Protein AF-A0A962V5D2-F1 (afdb_monomer_lite)

Radius of gyration: 26.98 Å; chains: 1; bounding box: 45×47×71 Å

Structure (mmCIF, N/CA/C/O backbone):
data_AF-A0A962V5D2-F1
#
_entry.id   AF-A0A962V5D2-F1
#
loop_
_atom_site.group_PDB
_atom_site.id
_atom_site.type_symbol
_atom_site.label_atom_id
_atom_site.label_alt_id
_atom_site.label_comp_id
_atom_site.label_asym_id
_atom_site.label_entity_id
_atom_site.label_seq_id
_atom_site.pdbx_PDB_ins_code
_atom_site.Cartn_x
_atom_site.Cartn_y
_atom_site.Cartn_z
_atom_site.occupancy
_atom_site.B_iso_or_equiv
_atom_site.auth_seq_id
_atom_site.auth_comp_id
_atom_site.auth_asym_id
_atom_site.auth_atom_id
_atom_site.pdbx_PDB_model_num
ATOM 1 N N . MET A 1 1 ? 23.577 29.435 -55.035 1.00 54.72 1 MET A N 1
ATOM 2 C CA . MET A 1 1 ? 22.956 28.672 -53.926 1.00 54.72 1 MET A CA 1
ATOM 3 C C . MET A 1 1 ? 23.989 28.462 -52.828 1.00 54.72 1 MET A C 1
ATOM 5 O O . MET A 1 1 ? 24.949 27.739 -53.039 1.00 54.72 1 MET A O 1
ATOM 9 N N . ASN A 1 2 ? 23.848 29.139 -51.686 1.00 60.50 2 ASN A N 1
ATOM 10 C CA . ASN A 1 2 ? 24.814 29.078 -50.579 1.00 60.50 2 ASN A CA 1
ATOM 11 C C . ASN A 1 2 ? 24.452 27.935 -49.606 1.00 60.50 2 ASN A C 1
ATOM 13 O O . ASN A 1 2 ? 24.159 28.149 -48.427 1.00 60.50 2 ASN A O 1
ATOM 17 N N . SER A 1 3 ? 24.374 26.716 -50.148 1.00 74.75 3 SER A N 1
ATOM 18 C CA . SER A 1 3 ? 23.859 25.522 -49.464 1.00 74.75 3 SER A CA 1
ATOM 19 C C . SER A 1 3 ? 24.715 25.130 -48.259 1.00 74.75 3 SER A C 1
ATOM 21 O O . SER A 1 3 ? 24.181 24.693 -47.246 1.00 74.75 3 SER A O 1
ATOM 23 N N . THR A 1 4 ? 26.025 25.378 -48.318 1.00 80.50 4 THR A N 1
ATOM 24 C CA . THR A 1 4 ? 26.978 25.065 -47.244 1.00 80.50 4 THR A CA 1
ATOM 25 C C . THR A 1 4 ? 26.684 25.840 -45.959 1.00 80.50 4 THR A C 1
ATOM 27 O O . THR A 1 4 ? 26.680 25.255 -44.879 1.00 80.50 4 THR A O 1
ATOM 30 N N . ARG A 1 5 ? 26.352 27.138 -46.058 1.00 85.56 5 ARG A N 1
ATOM 31 C CA . ARG A 1 5 ? 25.973 27.957 -44.890 1.00 85.56 5 ARG A CA 1
ATOM 32 C C . ARG A 1 5 ? 24.653 27.495 -44.278 1.00 85.56 5 ARG A C 1
ATOM 34 O O . ARG A 1 5 ? 24.532 27.419 -43.060 1.00 85.56 5 ARG A O 1
ATOM 41 N N . ARG A 1 6 ? 23.680 27.146 -45.124 1.00 85.38 6 ARG A N 1
ATOM 42 C CA . ARG A 1 6 ? 22.377 26.631 -44.687 1.00 85.38 6 ARG A CA 1
ATOM 43 C C . ARG A 1 6 ? 22.516 25.288 -43.966 1.00 85.38 6 ARG A C 1
ATOM 45 O O . ARG A 1 6 ? 21.928 25.118 -42.905 1.00 85.38 6 ARG A O 1
ATOM 52 N N . ILE A 1 7 ? 23.332 24.379 -44.498 1.00 84.06 7 ILE A N 1
ATOM 53 C CA . ILE A 1 7 ? 23.603 23.068 -43.890 1.00 84.06 7 ILE A CA 1
ATOM 54 C C . ILE A 1 7 ? 24.341 23.229 -42.555 1.00 84.06 7 ILE A C 1
ATOM 56 O O . ILE A 1 7 ? 24.004 22.550 -41.589 1.00 84.06 7 ILE A O 1
ATOM 60 N N . PHE A 1 8 ? 25.314 24.142 -42.473 1.00 85.62 8 PHE A N 1
ATOM 61 C CA . PHE A 1 8 ? 26.027 24.423 -41.226 1.00 85.62 8 PHE A CA 1
ATOM 62 C C . PHE A 1 8 ? 25.085 24.942 -40.133 1.00 85.62 8 PHE A C 1
ATOM 64 O O . PHE A 1 8 ? 25.086 24.408 -39.028 1.00 85.62 8 PHE A O 1
ATOM 71 N N . LEU A 1 9 ? 24.226 25.916 -40.454 1.00 85.06 9 LEU A N 1
ATOM 72 C CA . LEU A 1 9 ? 23.246 26.453 -39.506 1.00 85.06 9 LEU A CA 1
ATOM 73 C C . LEU A 1 9 ? 22.231 25.394 -39.060 1.00 85.06 9 LEU A C 1
ATOM 75 O O . LEU A 1 9 ? 21.934 25.299 -37.874 1.00 85.06 9 LEU A O 1
ATOM 79 N N . GLN A 1 10 ? 21.746 24.552 -39.977 1.00 79.44 10 GLN A N 1
ATOM 80 C CA . GLN A 1 10 ? 20.844 23.449 -39.627 1.00 79.44 10 GLN A CA 1
ATOM 81 C C . GLN A 1 10 ? 21.502 22.454 -38.661 1.00 79.44 10 GLN A C 1
ATOM 83 O O . GLN A 1 10 ? 20.888 22.065 -37.669 1.00 79.44 10 GLN A O 1
ATOM 88 N N . LYS A 1 11 ? 22.762 22.078 -38.910 1.00 77.81 11 LYS A N 1
ATOM 89 C CA . LYS A 1 11 ? 23.513 21.167 -38.034 1.00 77.81 11 LYS A CA 1
ATOM 90 C C . LYS A 1 11 ? 23.851 21.796 -36.680 1.00 77.81 11 LYS A C 1
ATOM 92 O O . LYS A 1 11 ? 23.763 21.110 -35.668 1.00 77.81 11 LYS A O 1
ATOM 97 N N . ALA A 1 12 ? 24.193 23.084 -36.648 1.00 79.69 12 ALA A N 1
ATOM 98 C CA . ALA A 1 12 ? 24.488 23.810 -35.413 1.00 79.69 12 ALA A CA 1
ATOM 99 C C . ALA A 1 12 ? 23.252 23.940 -34.509 1.00 79.69 12 ALA A C 1
ATOM 101 O O . ALA A 1 12 ? 23.357 23.735 -33.303 1.00 79.69 12 ALA A O 1
ATOM 102 N N . VAL A 1 13 ? 22.075 24.210 -35.084 1.00 76.94 13 VAL A N 1
ATOM 103 C CA . VAL A 1 13 ? 20.811 24.279 -34.331 1.00 76.94 13 VAL A CA 1
ATOM 104 C C . VAL A 1 13 ? 20.409 22.904 -33.793 1.00 76.94 13 VAL A C 1
ATOM 106 O O . VAL A 1 13 ? 20.076 22.793 -32.617 1.00 76.94 13 VAL A O 1
ATOM 109 N N . LEU A 1 14 ? 20.494 21.848 -34.611 1.00 66.94 14 LEU A N 1
ATOM 110 C CA . LEU A 1 14 ? 20.189 20.479 -34.173 1.00 66.94 14 LEU A CA 1
ATOM 111 C C . LEU A 1 14 ? 21.146 19.994 -33.071 1.00 66.94 14 LEU A C 1
ATOM 113 O O . LEU A 1 14 ? 20.691 19.467 -32.060 1.00 66.94 14 LEU A O 1
ATOM 117 N N . GLY A 1 15 ? 22.455 20.220 -33.230 1.00 65.50 15 GLY A N 1
ATOM 118 C CA . GLY A 1 15 ? 23.457 19.854 -32.224 1.00 65.50 15 GLY A CA 1
ATOM 119 C C . GLY A 1 15 ? 23.329 20.665 -30.929 1.00 65.50 15 GLY A C 1
ATOM 120 O O . GLY A 1 15 ? 23.399 20.104 -29.835 1.00 65.50 15 GLY A O 1
ATOM 121 N N . GLY A 1 16 ? 23.066 21.972 -31.032 1.00 63.50 16 GLY A N 1
ATOM 122 C CA . GLY A 1 16 ? 22.851 22.845 -29.875 1.00 63.50 16 GLY A CA 1
ATOM 123 C C . GLY A 1 16 ? 21.590 22.488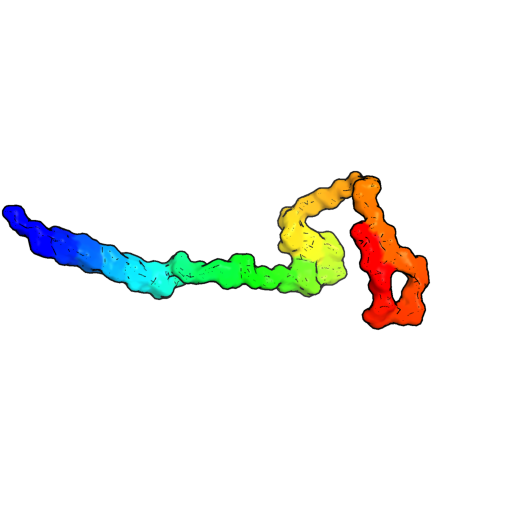 -29.084 1.00 63.50 16 GLY A C 1
ATOM 124 O O . GLY A 1 16 ? 21.633 22.430 -27.85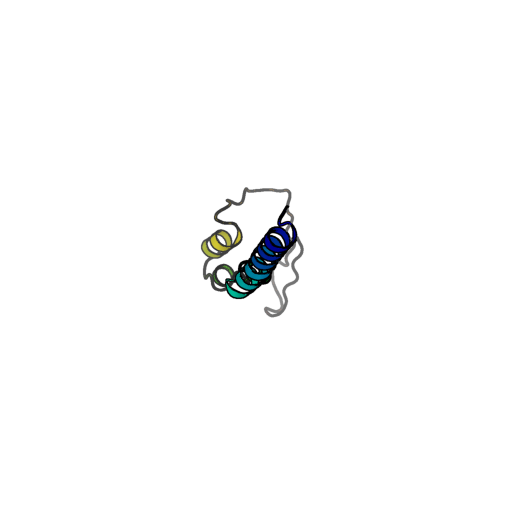7 1.00 63.50 16 GLY A O 1
ATOM 125 N N . ALA A 1 17 ? 20.489 22.166 -29.771 1.00 61.16 17 ALA A N 1
ATOM 126 C CA . ALA A 1 17 ? 19.242 21.752 -29.129 1.00 61.16 17 ALA A CA 1
ATOM 127 C C . ALA A 1 17 ? 19.396 20.441 -28.337 1.00 61.16 17 ALA A C 1
ATOM 129 O O . ALA A 1 17 ? 18.881 20.339 -27.224 1.00 61.16 17 ALA A O 1
ATOM 130 N N . SER A 1 18 ? 20.156 19.467 -28.853 1.00 59.66 18 SER A N 1
ATOM 131 C CA . SER A 1 18 ? 20.416 18.213 -28.128 1.00 59.66 18 SER A CA 1
ATOM 132 C C . SER A 1 18 ? 21.237 18.406 -26.847 1.00 59.66 18 SER A C 1
ATOM 134 O O . SER A 1 18 ? 20.956 17.761 -25.840 1.00 59.66 18 SER A O 1
ATOM 136 N N . VAL A 1 19 ? 22.205 19.329 -26.844 1.00 60.69 19 VAL A N 1
ATOM 137 C CA . VAL A 1 19 ? 23.017 19.634 -25.650 1.00 60.69 19 VAL A CA 1
ATOM 138 C C . VAL A 1 19 ? 22.182 20.352 -24.584 1.00 60.69 19 VAL A C 1
ATOM 140 O O . VAL A 1 19 ? 22.301 20.048 -23.397 1.00 60.69 19 VAL A O 1
ATOM 143 N N . LEU A 1 20 ? 21.281 21.250 -24.993 1.00 60.34 20 LEU A N 1
ATOM 144 C CA . LEU A 1 20 ? 20.369 21.937 -24.074 1.00 60.34 20 LEU A CA 1
ATOM 145 C C . LEU A 1 20 ? 19.316 20.991 -23.477 1.00 60.34 20 LEU A C 1
ATOM 147 O O . LEU A 1 20 ? 19.007 21.111 -22.294 1.00 60.34 20 LEU A O 1
ATOM 151 N N . ALA A 1 21 ? 18.801 20.024 -24.240 1.00 57.94 21 ALA A N 1
ATOM 152 C CA . ALA A 1 21 ? 17.837 19.040 -23.737 1.00 57.94 21 ALA A CA 1
ATOM 153 C C . ALA A 1 21 ? 18.436 18.104 -22.665 1.00 57.94 21 ALA A C 1
ATOM 155 O O . ALA A 1 21 ? 17.748 17.733 -21.713 1.00 57.94 21 ALA A O 1
ATOM 156 N N . LEU A 1 22 ? 19.727 17.772 -22.786 1.00 57.12 22 LEU A N 1
ATOM 157 C CA . LEU A 1 22 ? 20.475 17.015 -21.775 1.00 57.12 22 LEU A CA 1
ATOM 158 C C . LEU A 1 22 ? 20.773 17.856 -20.521 1.00 57.12 22 LEU A C 1
ATOM 160 O O . LEU A 1 22 ? 20.673 17.343 -19.412 1.00 57.12 22 LEU A O 1
ATOM 164 N N . GLY A 1 23 ? 21.111 19.141 -20.676 1.00 58.97 23 GLY A N 1
ATOM 165 C CA . GLY A 1 23 ? 21.461 20.023 -19.551 1.00 58.97 23 GLY A CA 1
ATOM 166 C C . GLY A 1 23 ? 20.271 20.595 -18.771 1.00 58.97 23 GLY A C 1
ATOM 167 O O . GLY A 1 23 ? 20.409 20.921 -17.597 1.00 58.97 23 GLY A O 1
ATOM 168 N N . THR A 1 24 ? 19.100 20.710 -19.403 1.00 60.16 24 THR A N 1
ATOM 169 C CA . THR A 1 24 ? 17.855 21.194 -18.768 1.00 60.16 24 THR A CA 1
ATOM 170 C C . THR A 1 24 ? 17.007 20.073 -18.182 1.00 60.16 24 THR A C 1
ATOM 172 O O . THR A 1 24 ? 15.953 20.338 -17.608 1.00 60.16 24 THR A O 1
ATOM 175 N N . GLY A 1 25 ? 17.445 18.819 -18.314 1.00 55.41 25 GLY A N 1
ATOM 176 C CA . GLY A 1 25 ? 16.725 17.719 -17.704 1.00 55.41 25 GLY A CA 1
ATOM 177 C C . GLY A 1 25 ? 15.426 17.326 -18.408 1.00 55.41 25 GLY A C 1
ATOM 178 O O . GLY A 1 25 ? 14.625 16.595 -17.839 1.00 55.41 25 GLY A O 1
ATOM 179 N N . LEU A 1 26 ? 15.208 17.769 -19.648 1.00 61.66 26 LEU A N 1
ATOM 180 C CA . LEU A 1 26 ? 14.106 17.286 -20.494 1.00 61.66 26 LEU A CA 1
ATOM 181 C C . LEU A 1 26 ? 14.274 15.807 -20.880 1.00 61.66 26 LEU A C 1
ATOM 183 O O . LEU A 1 26 ? 13.307 15.146 -21.241 1.00 61.66 26 LEU A O 1
ATOM 187 N N . LEU A 1 27 ? 15.503 15.292 -20.777 1.00 58.16 27 LEU A N 1
ATOM 188 C CA . LEU A 1 27 ? 15.832 13.869 -20.836 1.00 58.16 27 LEU A CA 1
ATOM 189 C C . LEU A 1 27 ? 16.016 13.256 -19.440 1.00 58.16 27 LEU A C 1
ATOM 191 O O . LEU A 1 27 ? 16.648 12.203 -19.342 1.00 58.16 27 LEU A O 1
ATOM 195 N N . HIS A 1 28 ? 15.505 13.887 -18.367 1.00 59.12 28 HIS A N 1
ATOM 196 C CA . HIS A 1 28 ? 15.384 13.201 -17.082 1.00 59.12 28 HIS A CA 1
ATOM 197 C C . HIS A 1 28 ? 14.539 11.958 -17.317 1.00 59.12 28 HIS A C 1
ATOM 199 O O . HIS A 1 28 ? 13.346 11.994 -17.613 1.00 59.12 28 HIS A O 1
ATOM 205 N N . SER A 1 29 ? 15.281 10.864 -17.284 1.00 58.06 29 SER A N 1
ATOM 206 C CA . SER A 1 29 ? 14.890 9.487 -17.427 1.00 58.06 29 SER A CA 1
ATOM 207 C C . SER A 1 29 ? 13.666 9.202 -16.567 1.00 58.06 29 SER A C 1
ATOM 209 O O . SER A 1 29 ? 13.454 9.815 -15.523 1.00 58.06 29 SER A O 1
ATOM 211 N N . ALA A 1 30 ? 12.903 8.193 -16.972 1.00 57.25 30 ALA A N 1
ATOM 212 C CA . ALA A 1 30 ? 11.766 7.603 -16.265 1.00 57.25 30 ALA A CA 1
ATOM 213 C C . ALA A 1 30 ? 12.007 7.228 -14.776 1.00 57.25 30 ALA A C 1
ATOM 215 O O . ALA A 1 30 ? 11.131 6.661 -14.141 1.00 57.25 30 ALA A O 1
ATOM 216 N N . GLN A 1 31 ? 13.170 7.548 -14.208 1.00 55.12 31 GLN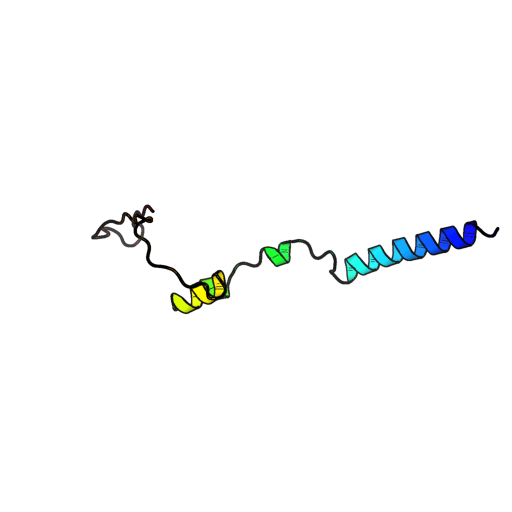 A N 1
ATOM 217 C CA . GLN A 1 31 ? 13.520 7.440 -12.798 1.00 55.12 31 GLN A CA 1
ATOM 218 C C . GLN A 1 31 ? 12.670 8.359 -11.907 1.00 55.12 31 GLN A C 1
ATOM 220 O O . GLN A 1 31 ? 12.335 7.950 -10.805 1.00 55.12 31 GLN A O 1
ATOM 225 N N . VAL A 1 32 ? 12.238 9.534 -12.389 1.00 55.19 32 VAL A N 1
ATOM 226 C CA . VAL A 1 32 ? 11.284 10.392 -11.642 1.00 55.19 32 VAL A CA 1
ATOM 227 C C . VAL A 1 32 ? 9.883 9.762 -11.582 1.00 55.19 32 VAL A C 1
ATOM 229 O O . VAL A 1 32 ? 9.126 10.014 -10.655 1.00 55.19 32 VAL A O 1
ATOM 232 N N . LEU A 1 33 ? 9.540 8.890 -12.536 1.00 56.19 33 LEU A N 1
ATOM 233 C CA . LEU A 1 33 ? 8.275 8.140 -12.528 1.00 56.19 33 LEU A CA 1
ATOM 234 C C . LEU A 1 33 ? 8.328 6.886 -11.640 1.00 56.19 33 LEU A C 1
ATOM 236 O O . LEU A 1 33 ? 7.326 6.189 -11.517 1.00 56.19 33 LEU A O 1
ATOM 240 N N . ALA A 1 34 ? 9.485 6.591 -11.042 1.00 59.78 34 ALA A N 1
ATOM 241 C CA . ALA A 1 34 ? 9.681 5.505 -10.087 1.00 59.78 34 ALA A CA 1
ATOM 242 C C . ALA A 1 34 ? 9.916 6.035 -8.661 1.00 59.78 34 ALA A C 1
ATOM 244 O O . ALA A 1 34 ? 10.513 5.340 -7.840 1.00 59.78 34 ALA A O 1
ATOM 245 N N . GLU A 1 35 ? 9.485 7.267 -8.371 1.00 70.94 35 GLU A N 1
ATOM 246 C CA . GLU A 1 35 ? 9.482 7.787 -7.006 1.00 70.94 35 GLU A CA 1
ATOM 247 C C . GLU A 1 35 ? 8.568 6.900 -6.149 1.00 70.94 35 GLU A C 1
ATOM 249 O O . GLU A 1 35 ? 7.388 6.706 -6.449 1.00 70.94 35 GLU A O 1
ATOM 254 N N . TRP A 1 36 ? 9.142 6.307 -5.104 1.00 77.00 36 TRP A N 1
ATOM 255 C CA . TRP A 1 36 ? 8.390 5.524 -4.133 1.00 77.00 36 TRP A CA 1
ATOM 256 C C . TRP A 1 36 ? 7.355 6.428 -3.459 1.00 77.00 36 TRP A C 1
ATOM 258 O O . TRP A 1 36 ? 7.681 7.549 -3.069 1.00 77.00 36 TRP A O 1
ATOM 268 N N . SER A 1 37 ? 6.122 5.939 -3.278 1.00 82.94 37 SER A N 1
ATOM 269 C CA . SER A 1 37 ? 5.054 6.712 -2.632 1.00 82.94 37 SER A CA 1
ATOM 270 C C . SER A 1 37 ? 5.297 6.809 -1.122 1.00 82.94 37 SER A C 1
ATOM 272 O O . SER A 1 37 ? 4.696 6.110 -0.305 1.00 82.94 37 SER A O 1
ATOM 274 N N . LYS A 1 38 ? 6.261 7.657 -0.752 1.00 88.38 38 LYS A N 1
ATOM 275 C CA . LYS A 1 38 ? 6.709 7.884 0.622 1.00 88.38 38 LYS A CA 1
ATOM 276 C C . LYS A 1 38 ? 5.573 8.403 1.496 1.00 88.38 38 LYS A C 1
ATOM 278 O O . LYS A 1 38 ? 5.403 7.924 2.608 1.00 88.38 38 LYS A O 1
ATOM 283 N N . GLU A 1 39 ? 4.777 9.321 0.959 1.00 88.19 39 GLU A N 1
ATOM 284 C CA . GLU A 1 39 ? 3.611 9.885 1.640 1.00 88.19 39 GLU A CA 1
ATOM 285 C C . GLU A 1 39 ? 2.583 8.805 1.997 1.00 88.19 39 GLU A C 1
ATOM 287 O O . GLU A 1 39 ? 2.093 8.773 3.120 1.00 88.19 39 GLU A O 1
ATOM 292 N N . ALA A 1 40 ? 2.321 7.864 1.087 1.00 89.25 40 ALA A N 1
ATOM 293 C CA . ALA A 1 40 ? 1.433 6.744 1.371 1.00 89.25 40 ALA A CA 1
ATOM 294 C C . ALA A 1 40 ? 2.005 5.767 2.405 1.00 89.25 40 ALA A C 1
ATOM 296 O O . ALA A 1 40 ? 1.261 5.216 3.210 1.00 89.25 40 ALA A O 1
ATOM 297 N N . PHE A 1 41 ? 3.318 5.530 2.371 1.00 91.06 41 PHE A N 1
ATOM 298 C CA . PHE A 1 41 ? 3.983 4.614 3.296 1.00 91.06 41 PHE A CA 1
ATOM 299 C C . PHE A 1 41 ? 4.078 5.171 4.723 1.00 91.06 41 PHE A C 1
ATOM 301 O O . PHE A 1 41 ? 3.974 4.414 5.684 1.00 91.06 41 PHE A O 1
ATOM 308 N N . GLU A 1 42 ? 4.288 6.479 4.864 1.00 93.69 42 GLU A N 1
ATOM 309 C CA . GLU A 1 42 ? 4.391 7.162 6.161 1.00 93.69 42 GLU A CA 1
ATOM 310 C C . GLU A 1 42 ? 3.022 7.573 6.731 1.00 93.69 42 GLU A C 1
ATOM 312 O O . GLU A 1 42 ? 2.949 8.055 7.860 1.00 93.69 42 GLU A O 1
ATOM 317 N N . ALA A 1 43 ? 1.935 7.385 5.975 1.00 94.06 43 ALA A N 1
ATOM 318 C CA . ALA A 1 43 ? 0.592 7.744 6.406 1.00 94.06 43 ALA A CA 1
ATOM 319 C C . ALA A 1 43 ? 0.140 6.913 7.620 1.00 94.06 43 ALA A C 1
ATOM 321 O O . ALA A 1 43 ? 0.222 5.686 7.637 1.00 94.06 43 ALA A O 1
ATOM 322 N N . GLU A 1 44 ? -0.409 7.592 8.628 1.00 94.62 44 GLU A N 1
ATOM 323 C CA . GLU A 1 44 ? -0.869 6.953 9.869 1.00 94.62 44 GLU A CA 1
ATOM 324 C C . GLU A 1 44 ? -2.291 6.384 9.759 1.00 94.62 44 GLU A C 1
ATOM 326 O O . GLU A 1 44 ? -2.706 5.569 10.584 1.00 94.62 44 GLU A O 1
ATOM 331 N N . THR A 1 45 ? -3.056 6.814 8.750 1.00 92.88 45 THR A N 1
ATOM 332 C CA . THR A 1 45 ? -4.441 6.376 8.538 1.00 92.88 45 THR A CA 1
ATOM 333 C C . THR A 1 45 ?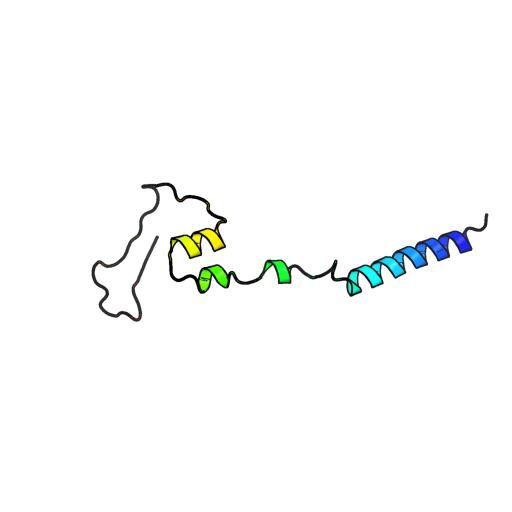 -4.612 5.722 7.174 1.00 92.88 45 THR A C 1
ATOM 335 O O . THR A 1 45 ? -3.969 6.109 6.192 1.00 92.88 45 THR A O 1
ATOM 338 N N . LEU A 1 46 ? -5.520 4.747 7.107 1.00 87.88 46 LEU A N 1
ATOM 339 C CA . LEU A 1 46 ? -5.850 4.044 5.869 1.00 87.88 46 LEU A CA 1
ATOM 340 C C . LEU A 1 46 ? -6.352 5.018 4.793 1.00 87.88 46 LEU A C 1
ATOM 342 O O . LEU A 1 46 ? -5.870 4.973 3.666 1.00 87.88 46 LEU A O 1
ATOM 346 N N . ASP A 1 47 ? -7.231 5.951 5.165 1.00 88.38 47 ASP A N 1
ATOM 347 C CA . ASP A 1 47 ? -7.769 6.957 4.245 1.00 88.38 47 ASP A CA 1
ATOM 348 C C . ASP A 1 47 ? -6.657 7.834 3.659 1.00 88.38 47 ASP A C 1
ATOM 350 O O . ASP A 1 47 ? -6.599 8.017 2.444 1.00 88.38 47 ASP A O 1
ATOM 354 N N . SER A 1 48 ? -5.719 8.319 4.487 1.00 89.75 48 SER A N 1
ATOM 355 C CA . SER A 1 48 ? -4.574 9.099 3.991 1.00 89.75 48 SER A CA 1
ATOM 356 C C . SER A 1 48 ? -3.672 8.298 3.050 1.00 89.75 48 SER A C 1
ATOM 358 O O . SER A 1 48 ? -3.233 8.829 2.030 1.00 89.75 48 SER A O 1
ATOM 360 N N . ALA A 1 49 ? -3.429 7.016 3.346 1.00 90.44 49 ALA A N 1
ATOM 361 C CA . ALA A 1 49 ? -2.598 6.161 2.502 1.00 90.44 49 ALA A CA 1
ATOM 362 C C . ALA A 1 49 ? -3.266 5.883 1.145 1.00 90.44 49 ALA A C 1
ATOM 364 O O . ALA A 1 49 ? -2.619 5.978 0.100 1.00 90.44 49 ALA A O 1
ATOM 365 N N . LEU A 1 50 ? -4.570 5.587 1.141 1.00 89.44 50 LEU A N 1
ATOM 366 C CA . LEU A 1 50 ? -5.339 5.361 -0.085 1.00 89.44 50 LEU A CA 1
ATOM 367 C C . LEU A 1 50 ? -5.464 6.635 -0.923 1.00 89.44 50 LEU A C 1
ATOM 369 O O . LEU A 1 50 ? -5.313 6.575 -2.143 1.00 89.44 50 LEU A O 1
ATOM 373 N N . GLN A 1 51 ? -5.665 7.790 -0.285 1.00 88.81 51 GLN A N 1
ATOM 374 C CA . GLN A 1 51 ? -5.693 9.084 -0.962 1.00 88.81 51 GLN A CA 1
ATOM 375 C C . GLN A 1 51 ? -4.366 9.367 -1.681 1.00 88.81 51 GLN A C 1
ATOM 377 O O . GLN A 1 51 ? -4.380 9.820 -2.826 1.00 88.81 51 GLN A O 1
ATOM 382 N N . ALA A 1 52 ? -3.233 9.066 -1.040 1.00 89.38 52 ALA A N 1
ATOM 383 C CA . ALA A 1 52 ? -1.903 9.259 -1.613 1.00 89.38 52 ALA A CA 1
ATOM 384 C C . ALA A 1 52 ? -1.562 8.248 -2.730 1.00 89.38 52 ALA A C 1
ATOM 386 O O . ALA A 1 52 ? -0.835 8.594 -3.660 1.00 89.38 52 ALA A O 1
ATOM 387 N N . LEU A 1 53 ? -2.077 7.012 -2.674 1.00 88.44 53 LEU A N 1
ATOM 388 C CA . LEU A 1 53 ? -1.817 5.981 -3.696 1.00 88.44 53 LEU A CA 1
ATOM 389 C C . LEU A 1 53 ? -2.743 6.068 -4.909 1.00 88.44 53 LEU A C 1
ATOM 391 O O . LEU A 1 53 ? -2.285 5.915 -6.039 1.00 88.44 53 LEU A O 1
ATOM 395 N N . TYR A 1 54 ? -4.034 6.290 -4.675 1.00 88.62 54 TYR A N 1
ATOM 396 C CA . TYR A 1 54 ? -5.088 6.171 -5.688 1.00 88.62 54 TYR A CA 1
ATOM 397 C C . TYR A 1 54 ? -5.797 7.501 -5.961 1.00 88.62 54 TYR A C 1
ATOM 399 O O . TYR A 1 54 ? -6.873 7.527 -6.550 1.00 88.62 54 TYR A O 1
ATOM 407 N N . ALA A 1 55 ? -5.218 8.621 -5.514 1.00 84.44 55 ALA A N 1
ATOM 408 C CA . ALA A 1 55 ? -5.738 9.973 -5.731 1.00 84.44 55 ALA A CA 1
ATOM 409 C C . ALA A 1 55 ? -7.198 10.181 -5.269 1.00 84.44 55 ALA A C 1
ATOM 411 O O . ALA A 1 55 ? -7.902 11.046 -5.791 1.00 84.44 55 ALA A O 1
ATOM 412 N N . GLY A 1 56 ? -7.647 9.417 -4.267 1.00 72.69 56 GLY A N 1
ATOM 413 C CA . GLY A 1 56 ? -9.002 9.513 -3.718 1.00 72.69 56 GLY A CA 1
ATOM 414 C C . GLY A 1 56 ? -10.065 8.730 -4.485 1.00 72.69 56 GLY A C 1
ATOM 415 O O . GLY A 1 56 ? -11.248 9.050 -4.359 1.00 72.69 56 GLY A O 1
ATOM 416 N N . GLU A 1 57 ? -9.682 7.720 -5.274 1.00 78.81 57 GLU A N 1
ATOM 417 C CA . GLU A 1 57 ? -10.644 6.712 -5.723 1.00 78.81 57 GLU A CA 1
ATOM 418 C C . GLU A 1 57 ? -11.333 6.066 -4.513 1.00 78.81 57 GLU A C 1
ATOM 420 O O . GLU A 1 57 ? -10.703 5.702 -3.518 1.00 78.81 57 GLU A O 1
ATOM 425 N N . THR A 1 58 ? -12.657 5.952 -4.598 1.00 75.44 58 THR A N 1
ATOM 426 C CA . THR A 1 58 ? -13.468 5.342 -3.543 1.00 75.44 58 THR A CA 1
ATOM 427 C C . THR A 1 58 ? -13.576 3.846 -3.796 1.00 75.44 58 THR A C 1
ATOM 429 O O . THR A 1 58 ? -13.849 3.413 -4.915 1.00 75.44 58 THR A O 1
ATOM 432 N N . ALA A 1 59 ? -13.320 3.047 -2.761 1.00 82.75 59 ALA A N 1
ATOM 433 C CA . ALA A 1 59 ? -13.497 1.607 -2.841 1.00 82.75 59 ALA A CA 1
ATOM 434 C C . ALA A 1 59 ? -14.992 1.268 -2.791 1.00 82.75 59 ALA A C 1
ATOM 436 O O . ALA A 1 59 ? -15.702 1.683 -1.876 1.00 82.75 59 ALA A O 1
ATOM 437 N N . GLU A 1 60 ? -15.453 0.486 -3.762 1.00 87.44 60 GLU A N 1
ATOM 438 C CA . GLU A 1 60 ? -16.817 -0.039 -3.800 1.00 87.44 60 GLU A CA 1
ATOM 439 C C . GLU A 1 60 ? -16.888 -1.382 -3.067 1.00 87.44 60 GLU A C 1
ATOM 441 O O . GLU A 1 60 ? -15.993 -2.226 -3.186 1.00 87.44 60 GLU A O 1
ATOM 446 N N . ALA A 1 61 ? -17.972 -1.606 -2.322 1.00 88.25 61 ALA A N 1
ATOM 447 C CA . ALA A 1 61 ? -18.201 -2.891 -1.670 1.00 88.25 61 ALA A CA 1
ATOM 448 C C . ALA A 1 61 ? -18.425 -3.987 -2.726 1.00 88.25 61 ALA A C 1
ATOM 450 O O . ALA A 1 61 ? -19.230 -3.825 -3.645 1.00 88.25 61 ALA A O 1
ATOM 451 N N . SER A 1 62 ? -17.717 -5.111 -2.594 1.00 92.75 62 SER A N 1
ATOM 452 C CA . SER A 1 62 ? -17.776 -6.210 -3.557 1.00 92.75 62 SER A CA 1
ATOM 453 C C . SER A 1 62 ? -17.607 -7.566 -2.883 1.00 92.75 62 SER A C 1
ATOM 455 O O . SER A 1 62 ? -16.658 -7.776 -2.130 1.00 92.75 62 SER A O 1
ATOM 457 N N . ASP A 1 63 ? -18.480 -8.509 -3.241 1.00 93.81 63 ASP A N 1
ATOM 458 C CA . ASP A 1 63 ? -18.407 -9.914 -2.816 1.00 93.81 63 ASP A CA 1
ATOM 459 C C . ASP A 1 63 ? -17.483 -10.758 -3.717 1.00 93.81 63 ASP A C 1
ATOM 461 O O . ASP A 1 63 ? -17.329 -11.963 -3.522 1.00 93.81 63 ASP A O 1
ATOM 465 N N . ALA A 1 64 ? -16.868 -10.148 -4.737 1.00 94.19 64 ALA A N 1
ATOM 466 C CA . ALA A 1 64 ? -16.005 -10.852 -5.686 1.00 94.19 64 ALA A CA 1
ATOM 467 C C . ALA A 1 64 ? -14.596 -11.148 -5.135 1.00 94.19 64 ALA A C 1
ATOM 469 O O . ALA A 1 64 ? -13.849 -11.907 -5.753 1.00 94.19 64 ALA A O 1
ATOM 470 N N . ILE A 1 65 ? -14.219 -10.549 -4.001 1.00 91.06 65 ILE A N 1
ATOM 471 C CA . ILE A 1 65 ? -12.891 -10.670 -3.384 1.00 91.06 65 ILE A CA 1
ATOM 472 C C . ILE A 1 65 ? -13.015 -11.521 -2.116 1.00 91.06 65 ILE A C 1
ATOM 474 O O . ILE A 1 65 ? -13.831 -11.221 -1.249 1.00 91.06 65 ILE A O 1
ATOM 478 N N . THR A 1 66 ? -12.210 -12.582 -1.981 1.00 92.56 66 THR A N 1
ATOM 479 C CA . THR A 1 66 ? -12.262 -13.493 -0.823 1.00 92.56 66 THR A CA 1
ATOM 480 C C . THR A 1 66 ? -10.958 -13.456 -0.034 1.00 92.56 66 THR A C 1
ATOM 482 O O . THR A 1 66 ? -9.998 -14.136 -0.377 1.00 92.56 66 THR A O 1
ATOM 485 N N . LEU A 1 67 ? -10.939 -12.736 1.089 1.00 91.94 67 LEU A N 1
ATOM 486 C CA . LEU A 1 67 ? -9.794 -12.761 1.999 1.00 91.94 67 LEU A CA 1
ATOM 487 C C . LEU A 1 67 ? -9.847 -13.982 2.923 1.00 91.94 67 LEU A C 1
ATOM 489 O O . LEU A 1 67 ? -10.805 -14.178 3.669 1.00 91.94 67 LEU A O 1
ATOM 493 N N . LYS A 1 68 ? -8.785 -14.788 2.902 1.00 92.69 68 LYS A N 1
ATOM 494 C CA . LYS A 1 68 ? -8.546 -15.888 3.840 1.00 92.69 68 LYS A CA 1
ATOM 495 C C . LYS A 1 68 ? -7.432 -15.489 4.797 1.00 92.69 68 LYS A C 1
ATOM 497 O O . LYS A 1 68 ? -6.284 -15.325 4.383 1.00 92.69 68 LYS A O 1
ATOM 502 N N . ALA A 1 69 ? -7.772 -15.378 6.072 1.00 92.56 69 ALA A N 1
ATOM 503 C CA . ALA A 1 69 ? -6.835 -15.135 7.158 1.00 92.56 69 ALA A CA 1
ATOM 504 C C . ALA A 1 69 ? -7.209 -16.023 8.359 1.00 92.56 69 ALA A C 1
ATOM 506 O O . ALA A 1 69 ? -8.382 -16.371 8.506 1.00 92.56 69 ALA A O 1
ATOM 507 N N . PRO A 1 70 ? -6.239 -16.434 9.193 1.00 90.56 70 PRO A N 1
ATOM 508 C CA . PRO A 1 70 ? -6.529 -17.138 10.435 1.00 90.56 70 PRO A CA 1
ATOM 509 C C . PRO A 1 70 ? -7.206 -16.201 11.443 1.00 90.56 70 PRO A C 1
ATOM 511 O O . PRO A 1 70 ? -6.795 -15.052 11.591 1.00 90.56 70 PRO A O 1
ATOM 514 N N . ASP A 1 71 ? -8.188 -16.716 12.186 1.00 89.31 71 ASP A N 1
ATOM 515 C CA . ASP A 1 71 ? -8.903 -15.938 13.212 1.00 89.31 71 ASP A CA 1
ATOM 516 C C . ASP A 1 71 ? -7.989 -15.525 14.377 1.00 89.31 71 ASP A C 1
ATOM 518 O O . ASP A 1 71 ? -8.177 -14.478 14.994 1.00 89.31 71 ASP A O 1
ATOM 522 N N . ILE A 1 72 ? -6.989 -16.358 14.686 1.00 88.81 72 ILE A N 1
ATOM 523 C CA . ILE A 1 72 ? -5.991 -16.112 15.727 1.00 88.81 72 ILE A CA 1
ATOM 524 C C . ILE A 1 72 ? -4.607 -16.373 15.137 1.00 88.81 72 ILE A C 1
ATOM 526 O O . ILE A 1 72 ? -4.310 -17.474 14.672 1.00 88.81 72 ILE A O 1
ATOM 530 N N . ALA A 1 73 ? -3.746 -15.359 15.182 1.00 88.25 73 ALA A N 1
ATOM 531 C CA . ALA A 1 73 ? -2.336 -15.500 14.852 1.00 88.25 73 ALA A CA 1
ATOM 532 C C . ALA A 1 73 ? -1.557 -16.046 16.058 1.00 88.25 73 ALA A C 1
ATOM 534 O O . ALA A 1 73 ? -1.521 -15.412 17.111 1.00 88.25 73 ALA A O 1
ATOM 535 N N . GLU A 1 74 ? -0.900 -17.200 15.901 1.00 85.12 74 GLU A N 1
ATOM 536 C CA . GLU A 1 74 ? -0.053 -17.783 16.958 1.00 85.12 74 GLU A CA 1
ATOM 537 C C . GLU A 1 74 ? 1.237 -16.983 17.191 1.00 85.12 74 GLU A C 1
ATOM 539 O O . GLU A 1 74 ? 1.765 -16.949 18.301 1.00 85.12 74 GLU A O 1
ATOM 544 N N . ASN A 1 75 ? 1.753 -16.325 16.149 1.00 84.75 75 ASN A N 1
ATOM 545 C CA . ASN A 1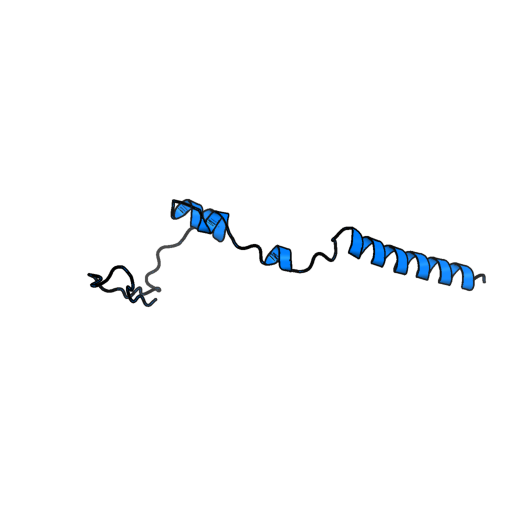 75 ? 2.947 -15.496 16.221 1.00 84.75 75 ASN A CA 1
ATOM 546 C C . ASN A 1 75 ? 2.718 -14.184 15.459 1.00 84.75 75 ASN A C 1
ATOM 548 O O . ASN A 1 75 ? 2.330 -14.197 14.295 1.00 84.75 75 ASN A O 1
ATOM 552 N N . GLY A 1 76 ? 2.994 -13.047 16.103 1.00 82.06 76 GLY A N 1
ATOM 553 C CA . GLY A 1 76 ? 2.850 -11.721 15.492 1.00 82.06 76 GLY A CA 1
ATOM 554 C C . GLY A 1 76 ? 3.891 -11.405 14.413 1.00 82.06 76 GLY A C 1
ATOM 555 O O . GLY A 1 76 ? 3.722 -10.442 13.674 1.00 82.06 76 GLY A O 1
ATOM 556 N N . ALA A 1 77 ? 4.960 -12.200 14.303 1.00 88.56 77 ALA A N 1
ATOM 557 C CA . ALA A 1 77 ? 5.983 -12.018 13.278 1.00 88.56 77 ALA A CA 1
ATOM 558 C C . ALA A 1 77 ? 5.535 -12.516 11.895 1.00 88.56 77 ALA A C 1
ATOM 560 O O . ALA A 1 77 ? 6.003 -11.994 10.886 1.00 88.56 77 ALA A O 1
ATOM 561 N N . VAL A 1 78 ? 4.660 -13.529 11.834 1.00 88.69 78 VAL A N 1
ATOM 562 C CA . VAL A 1 78 ? 4.197 -14.119 10.570 1.00 88.69 78 VAL A CA 1
ATOM 563 C C . VAL A 1 78 ? 2.741 -14.546 10.698 1.00 88.69 78 VAL A C 1
ATOM 565 O O . VAL A 1 78 ? 2.422 -15.485 11.425 1.00 88.69 78 VAL A O 1
ATOM 568 N N . VAL A 1 79 ? 1.876 -13.903 9.915 1.00 91.88 79 VAL A N 1
ATOM 569 C CA . VAL A 1 79 ? 0.466 -14.275 9.767 1.00 91.88 79 VAL A CA 1
ATOM 570 C C . VAL A 1 79 ? 0.199 -14.575 8.291 1.00 91.88 79 VAL A C 1
ATOM 572 O O . VAL A 1 79 ? 0.388 -13.686 7.460 1.00 91.88 79 VAL A O 1
ATOM 575 N N . PRO A 1 80 ? -0.191 -15.808 7.924 1.00 90.38 80 PRO A N 1
ATOM 576 C CA . PRO A 1 80 ? -0.464 -16.146 6.532 1.00 90.38 80 PRO A CA 1
ATOM 577 C C . PRO A 1 80 ? -1.793 -15.532 6.075 1.00 90.38 80 PRO A C 1
ATOM 579 O O . PRO A 1 80 ? -2.825 -15.740 6.707 1.00 90.38 80 PRO A O 1
ATOM 582 N N . ILE A 1 81 ? -1.769 -14.809 4.954 1.00 92.31 81 ILE A N 1
ATOM 583 C CA . ILE A 1 81 ? -2.948 -14.192 4.329 1.00 92.31 81 ILE A CA 1
ATOM 584 C C . ILE A 1 81 ? -3.009 -14.632 2.863 1.00 92.31 81 ILE A C 1
ATOM 586 O O . ILE A 1 81 ? -1.979 -14.760 2.197 1.00 92.31 81 ILE A O 1
ATOM 590 N N . SER A 1 82 ? -4.207 -14.890 2.347 1.00 91.75 82 SER A N 1
ATOM 591 C CA . SER A 1 82 ? -4.464 -15.123 0.920 1.00 91.75 82 SER A CA 1
ATOM 592 C C . SER A 1 82 ? -5.686 -14.322 0.476 1.00 91.75 82 SER A C 1
ATOM 594 O O . SER A 1 82 ? -6.608 -14.137 1.269 1.00 91.75 82 SER A O 1
ATOM 596 N N . VAL A 1 83 ? -5.683 -13.844 -0.769 1.00 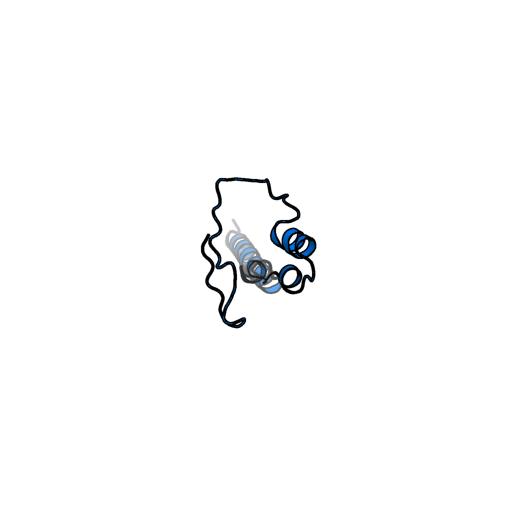90.56 83 VAL A N 1
ATOM 597 C CA . VAL A 1 83 ? -6.732 -13.001 -1.375 1.00 90.56 83 VAL A CA 1
ATOM 598 C C . VAL A 1 83 ? -7.237 -13.658 -2.653 1.00 90.56 83 VAL A C 1
ATOM 600 O O . VAL A 1 83 ? -6.396 -14.294 -3.330 1.00 90.56 83 VAL A O 1
#

Secondary structure (DSSP, 8-state):
--HHHHHHHHHHHHHHHHHHHHHTTTT--TTGGG---HHHHH-SSHHHHHHHHHTTPPPPP-TT---B--SS-S-TT----B-

pLDDT: mean 79.23, std 13.4, range [54.72, 94.62]

Sequence (83 aa):
MNSTRRIFLQKAVLGGASVLALGTGLLHSAQVLAEWSKEAFEAETLDSALQALYAGETAEASDAITLKAPDIAENGAVVPISV

Foldseek 3Di:
DPVVVVVVVVVCVVVVVVVVCVVVCVPVDCVVVVPDLVQLVPDPDPQRNCCSVVVPDDDDDDPPDDKDWDPDDPDPVDTDIDD